Protein AF-A0A662H767-F1 (afdb_monomer_lite)

Structure (mmCIF, N/CA/C/O backbone):
data_AF-A0A662H767-F1
#
_entry.id   AF-A0A662H767-F1
#
loop_
_atom_site.group_PDB
_atom_site.id
_atom_site.type_symbol
_atom_site.label_atom_id
_atom_site.label_alt_id
_atom_site.label_comp_id
_atom_site.label_asym_id
_atom_site.label_entity_id
_atom_site.label_seq_id
_atom_site.pdbx_PDB_ins_code
_atom_site.Cartn_x
_atom_site.Cartn_y
_atom_site.Cartn_z
_atom_site.occupancy
_atom_site.B_iso_or_equiv
_atom_site.auth_seq_id
_atom_site.auth_comp_id
_atom_site.auth_asym_id
_atom_site.auth_atom_id
_atom_site.pdbx_PDB_model_num
ATOM 1 N N . MET A 1 1 ? 11.213 -5.104 -12.392 1.00 54.59 1 MET A N 1
ATOM 2 C CA . MET A 1 1 ? 11.817 -4.665 -13.672 1.00 54.59 1 MET A CA 1
ATOM 3 C C . MET A 1 1 ? 10.996 -5.285 -14.795 1.00 54.59 1 MET A C 1
ATOM 5 O O . MET A 1 1 ? 10.910 -6.506 -14.836 1.00 54.59 1 MET A O 1
ATOM 9 N N . ILE A 1 2 ? 10.307 -4.485 -15.614 1.00 66.06 2 ILE A N 1
ATOM 10 C CA . ILE A 1 2 ? 9.487 -5.005 -16.722 1.00 66.06 2 ILE A CA 1
ATOM 11 C C . ILE A 1 2 ? 10.425 -5.589 -17.785 1.00 66.06 2 ILE A C 1
ATOM 13 O O . ILE A 1 2 ? 11.395 -4.949 -18.184 1.00 66.06 2 ILE A O 1
ATOM 17 N N . GLU A 1 3 ? 10.168 -6.824 -18.212 1.00 78.75 3 GLU A N 1
ATOM 18 C CA . GLU A 1 3 ? 10.960 -7.480 -19.254 1.00 78.75 3 GLU A CA 1
ATOM 19 C C . GLU A 1 3 ? 10.786 -6.758 -20.599 1.00 78.75 3 GLU A C 1
ATOM 21 O O . GLU A 1 3 ? 9.668 -6.427 -20.993 1.00 78.75 3 GLU A O 1
ATOM 26 N N . LYS A 1 4 ? 11.890 -6.549 -21.327 1.00 81.62 4 LYS A N 1
ATOM 27 C CA . LYS A 1 4 ? 11.937 -5.755 -22.570 1.00 81.62 4 LYS A CA 1
ATOM 28 C C . LYS A 1 4 ? 10.905 -6.193 -23.620 1.00 81.62 4 LYS A C 1
ATOM 30 O O . LYS A 1 4 ? 10.269 -5.345 -24.232 1.00 81.62 4 LYS A O 1
ATOM 35 N N . TRP A 1 5 ? 10.678 -7.500 -23.758 1.00 87.06 5 TRP A N 1
ATOM 36 C CA . TRP A 1 5 ? 9.723 -8.048 -24.727 1.00 87.06 5 TRP A CA 1
ATOM 37 C C . TRP A 1 5 ? 8.261 -7.682 -24.415 1.00 87.06 5 TRP A C 1
ATOM 39 O O . TRP A 1 5 ? 7.452 -7.552 -25.331 1.00 87.06 5 TRP A O 1
ATOM 49 N N . LYS A 1 6 ? 7.912 -7.472 -23.135 1.00 80.81 6 LYS A N 1
ATOM 50 C CA . LYS A 1 6 ? 6.559 -7.053 -22.724 1.00 80.81 6 LYS A CA 1
ATOM 51 C C . LYS A 1 6 ? 6.282 -5.611 -23.144 1.00 80.81 6 LYS A C 1
ATOM 53 O O . LYS A 1 6 ? 5.192 -5.313 -23.612 1.00 80.81 6 LYS A O 1
ATOM 58 N N . LEU A 1 7 ? 7.287 -4.742 -23.012 1.00 80.31 7 LEU A N 1
ATOM 59 C CA . LEU A 1 7 ? 7.237 -3.356 -23.487 1.00 80.31 7 LEU A CA 1
ATOM 60 C C . LEU A 1 7 ? 7.116 -3.285 -25.013 1.00 80.31 7 LEU A C 1
ATOM 62 O O . LEU A 1 7 ? 6.289 -2.536 -25.516 1.00 80.31 7 LEU A O 1
ATOM 66 N N . GLU A 1 8 ? 7.894 -4.091 -25.738 1.00 85.44 8 GLU A N 1
ATOM 67 C CA . GLU A 1 8 ? 7.824 -4.173 -27.206 1.00 85.44 8 GLU A CA 1
ATOM 68 C C . GLU A 1 8 ? 6.434 -4.636 -27.675 1.00 85.44 8 GLU A C 1
ATOM 70 O O . GLU A 1 8 ? 5.824 -3.984 -28.515 1.00 85.44 8 GLU A O 1
ATOM 75 N N . THR A 1 9 ? 5.876 -5.674 -27.041 1.00 85.44 9 THR A N 1
ATOM 76 C CA . THR A 1 9 ? 4.523 -6.171 -27.353 1.00 85.44 9 THR A CA 1
ATOM 77 C C . THR A 1 9 ? 3.443 -5.111 -27.104 1.00 85.44 9 THR A C 1
ATOM 79 O O . THR A 1 9 ? 2.519 -4.979 -27.896 1.00 85.44 9 THR A O 1
ATOM 82 N N . LEU A 1 10 ? 3.544 -4.335 -26.019 1.00 84.12 10 LEU A N 1
ATOM 83 C CA . LEU A 1 10 ? 2.589 -3.261 -25.714 1.00 84.12 10 LEU A CA 1
ATOM 84 C C . LEU A 1 10 ? 2.619 -2.137 -26.756 1.00 84.12 10 LEU A C 1
ATOM 86 O O . LEU A 1 10 ? 1.562 -1.644 -27.145 1.00 84.12 10 LEU A O 1
ATOM 90 N N . ILE A 1 11 ? 3.813 -1.769 -27.228 1.00 84.19 11 ILE A N 1
ATOM 91 C CA . ILE A 1 11 ? 3.988 -0.772 -28.293 1.00 84.19 11 ILE A CA 1
ATOM 92 C C . ILE A 1 11 ? 3.363 -1.276 -29.598 1.00 84.19 11 ILE A C 1
ATOM 94 O O . ILE A 1 11 ? 2.626 -0.528 -30.237 1.00 84.19 11 ILE A O 1
ATOM 98 N N . ASP A 1 12 ? 3.597 -2.541 -29.956 1.00 89.12 12 ASP A N 1
ATOM 99 C CA . ASP A 1 12 ? 3.005 -3.167 -31.147 1.00 89.12 12 ASP A CA 1
ATOM 100 C C . ASP A 1 12 ? 1.470 -3.236 -31.071 1.00 89.12 12 ASP A C 1
ATOM 102 O O . ASP A 1 12 ? 0.788 -3.202 -32.094 1.00 89.12 12 ASP A O 1
ATOM 106 N N . MET A 1 13 ? 0.917 -3.313 -29.859 1.00 90.00 13 MET A N 1
ATOM 107 C CA . MET A 1 13 ? -0.525 -3.282 -29.601 1.00 90.00 13 MET A CA 1
ATOM 108 C C . MET A 1 13 ? -1.109 -1.859 -29.538 1.00 90.00 13 MET A C 1
ATOM 110 O O . MET A 1 13 ? -2.292 -1.717 -29.231 1.00 90.00 13 MET A O 1
ATOM 114 N N . GLU A 1 14 ? -0.308 -0.817 -29.791 1.00 87.56 14 GLU A N 1
ATOM 115 C CA . GLU A 1 14 ? -0.687 0.599 -29.638 1.00 87.56 14 GLU A CA 1
ATOM 116 C C . GLU A 1 14 ? -1.213 0.931 -2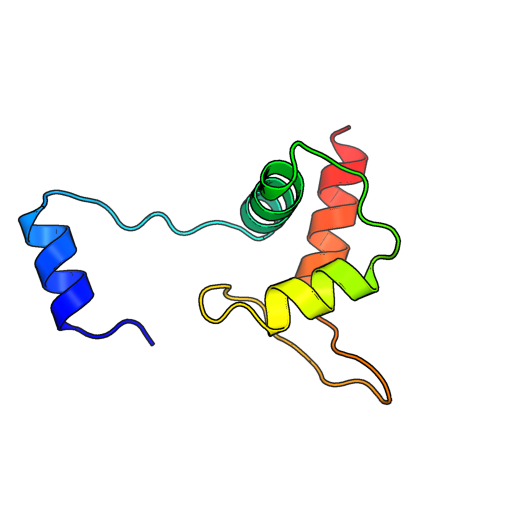8.225 1.00 87.56 14 GLU A C 1
ATOM 118 O O . GLU A 1 14 ? -2.031 1.832 -28.028 1.00 87.56 14 GLU A O 1
ATOM 123 N N . MET A 1 15 ? -0.736 0.202 -27.211 1.00 80.75 15 MET A N 1
ATOM 124 C CA . MET A 1 15 ? -1.135 0.375 -25.816 1.00 80.75 15 MET A CA 1
ATOM 125 C C . MET A 1 15 ? -0.109 1.218 -25.056 1.00 80.75 15 MET A C 1
ATOM 127 O O . MET A 1 15 ? 1.081 0.907 -25.023 1.00 80.75 15 MET A O 1
ATOM 131 N N . SER A 1 16 ? -0.574 2.262 -24.370 1.00 75.38 16 SER A N 1
ATOM 132 C CA . SER A 1 16 ? 0.247 3.015 -23.418 1.00 75.38 16 SER A CA 1
ATOM 133 C C . SER A 1 16 ? 0.289 2.314 -22.059 1.00 75.38 16 SER A C 1
ATOM 135 O O . SER A 1 16 ? -0.756 1.939 -21.525 1.00 75.38 16 SER A O 1
ATOM 137 N N . CYS A 1 17 ? 1.476 2.198 -21.456 1.00 71.75 17 CYS A N 1
ATOM 138 C CA . CYS A 1 17 ? 1.587 1.835 -20.044 1.00 71.75 17 CYS A CA 1
ATOM 139 C C . CYS A 1 17 ? 0.917 2.916 -19.188 1.00 71.75 17 CYS A C 1
ATOM 141 O O . CYS A 1 17 ? 1.289 4.085 -19.267 1.00 71.75 17 CYS A O 1
ATOM 143 N N . LEU A 1 18 ? -0.057 2.517 -18.373 1.00 78.75 18 LEU A N 1
ATOM 144 C CA . LEU A 1 18 ? -0.605 3.365 -17.322 1.00 78.75 18 LEU A CA 1
ATOM 145 C C . LEU A 1 18 ? 0.272 3.201 -16.083 1.00 78.75 18 LEU A C 1
ATOM 147 O O . LEU A 1 18 ? 0.381 2.102 -15.538 1.00 78.75 18 LEU A O 1
ATOM 151 N N . GLU A 1 19 ? 0.909 4.286 -15.660 1.00 83.88 19 GLU A N 1
ATOM 152 C CA . GLU A 1 19 ? 1.516 4.367 -14.336 1.00 83.88 19 GLU A CA 1
ATOM 153 C C . GLU A 1 19 ? 0.454 4.872 -13.366 1.00 83.88 19 GLU A C 1
ATOM 155 O O . GLU A 1 19 ? -0.131 5.931 -13.584 1.00 83.88 19 GLU A O 1
ATOM 160 N N . LEU A 1 20 ? 0.184 4.081 -12.329 1.00 90.19 20 LEU A N 1
ATOM 161 C CA . LEU A 1 20 ? -0.752 4.446 -11.274 1.00 90.19 20 LEU A CA 1
ATOM 162 C C . LEU A 1 20 ? 0.003 5.146 -10.146 1.00 90.19 20 LEU A C 1
ATOM 164 O O . LEU A 1 20 ? 1.052 4.662 -9.707 1.00 90.19 20 LEU A O 1
ATOM 168 N N . CYS A 1 21 ? -0.554 6.244 -9.649 1.00 93.25 21 CYS A N 1
ATOM 169 C CA . CYS A 1 21 ? -0.110 6.859 -8.406 1.00 93.25 21 CYS A CA 1
ATOM 170 C C . CYS A 1 21 ? -0.554 6.040 -7.184 1.00 93.25 21 CYS A C 1
ATOM 172 O O . CYS A 1 21 ? -1.315 5.071 -7.271 1.00 93.25 21 CYS A O 1
ATOM 174 N N . GLU A 1 22 ? -0.075 6.437 -6.011 1.00 94.81 22 GLU A N 1
ATOM 175 C CA . GLU A 1 22 ? -0.291 5.734 -4.748 1.00 94.81 22 GLU A CA 1
ATOM 176 C C . GLU A 1 22 ? -1.783 5.587 -4.416 1.00 94.81 22 GLU A C 1
ATOM 178 O O . GLU A 1 22 ? -2.236 4.521 -4.002 1.00 94.81 22 GLU A O 1
ATOM 183 N N . GLU A 1 23 ? -2.563 6.647 -4.636 1.00 95.31 23 GLU A N 1
ATOM 184 C CA . GLU A 1 23 ? -4.006 6.652 -4.374 1.00 95.31 23 GLU A CA 1
ATOM 185 C C . GLU A 1 23 ? -4.768 5.732 -5.328 1.00 95.31 23 GLU A C 1
ATOM 187 O O . GLU A 1 23 ? -5.674 5.015 -4.906 1.00 95.31 23 GLU A O 1
ATOM 192 N N . GLU A 1 24 ? -4.387 5.714 -6.605 1.00 94.38 24 GLU A N 1
ATOM 193 C CA . GLU A 1 24 ? -5.010 4.851 -7.609 1.00 94.38 24 GLU A CA 1
ATOM 194 C C . GLU A 1 24 ? -4.771 3.376 -7.293 1.00 94.38 24 GLU A C 1
ATOM 196 O O . GLU A 1 24 ? -5.689 2.569 -7.429 1.00 94.38 24 GLU A O 1
ATOM 201 N N . TRP A 1 25 ? -3.584 3.020 -6.794 1.00 94.75 25 TRP A N 1
ATOM 202 C CA . TRP A 1 25 ? -3.318 1.673 -6.287 1.00 94.75 25 TRP A CA 1
ATOM 203 C C . TRP A 1 25 ? -4.227 1.304 -5.115 1.00 94.75 25 TRP A C 1
ATOM 205 O O . TRP A 1 25 ? -4.796 0.210 -5.110 1.00 94.75 25 TRP A O 1
ATOM 215 N N . VAL A 1 26 ? -4.388 2.199 -4.135 1.00 93.88 26 VAL A N 1
ATOM 216 C CA . VAL A 1 26 ? -5.270 1.983 -2.973 1.00 93.88 26 VAL A CA 1
ATOM 217 C C . VAL A 1 26 ? -6.724 1.805 -3.411 1.00 93.88 26 VAL A C 1
ATOM 219 O O . VAL A 1 26 ? -7.378 0.853 -2.981 1.00 93.88 26 VAL A O 1
ATOM 222 N N . ILE A 1 27 ? -7.218 2.663 -4.30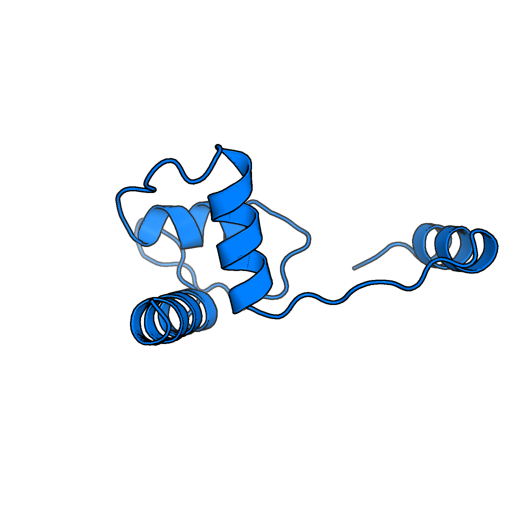6 1.00 93.44 27 ILE A N 1
ATOM 223 C CA . ILE A 1 27 ? -8.571 2.557 -4.870 1.00 93.44 27 ILE A CA 1
ATOM 224 C C . ILE A 1 27 ? -8.738 1.235 -5.622 1.00 93.44 27 ILE A C 1
ATOM 226 O O . ILE A 1 27 ? -9.748 0.555 -5.441 1.00 93.44 27 ILE A O 1
ATOM 230 N N . LEU A 1 28 ? -7.754 0.853 -6.440 1.00 93.25 28 LEU A N 1
ATOM 231 C CA . LEU A 1 28 ? -7.780 -0.402 -7.185 1.00 93.25 28 LEU A CA 1
ATOM 232 C C . LEU A 1 28 ? -7.920 -1.588 -6.228 1.00 93.25 28 LEU A C 1
ATOM 234 O O . LEU A 1 28 ? -8.799 -2.419 -6.432 1.00 93.25 28 LEU A O 1
ATOM 238 N N . LEU A 1 29 ? -7.106 -1.644 -5.168 1.00 93.00 29 LEU A N 1
ATOM 239 C CA . LEU A 1 29 ? -7.165 -2.715 -4.171 1.00 93.00 29 LEU A CA 1
ATOM 240 C C . LEU A 1 29 ? -8.541 -2.791 -3.497 1.00 93.00 29 LEU A C 1
ATOM 242 O O . LEU A 1 29 ? -9.096 -3.880 -3.374 1.00 93.00 29 LEU A O 1
ATOM 246 N N . LEU A 1 30 ? -9.109 -1.648 -3.106 1.00 91.44 30 LEU A N 1
ATOM 247 C CA . LEU A 1 30 ? -10.450 -1.582 -2.516 1.00 91.44 30 LEU A CA 1
ATOM 248 C C . LEU A 1 30 ? -11.536 -2.065 -3.488 1.00 91.44 30 LEU A C 1
ATOM 250 O O . LEU A 1 30 ? -12.483 -2.736 -3.082 1.00 91.44 30 LEU A O 1
ATOM 254 N N . ALA A 1 31 ? -11.396 -1.763 -4.776 1.00 91.62 31 ALA A N 1
ATOM 255 C CA . ALA A 1 31 ? -12.366 -2.152 -5.792 1.00 91.62 31 ALA A CA 1
ATOM 256 C C . ALA A 1 31 ? -12.348 -3.660 -6.112 1.00 91.62 31 ALA A C 1
ATOM 258 O O . ALA A 1 31 ? -13.370 -4.184 -6.558 1.00 91.62 31 ALA A O 1
ATOM 259 N N . VAL A 1 32 ? -11.231 -4.367 -5.874 1.00 88.44 32 VAL A N 1
ATOM 260 C CA . VAL A 1 32 ? -11.079 -5.800 -6.212 1.00 88.44 32 VAL A CA 1
ATOM 261 C C . VAL A 1 32 ? -12.150 -6.669 -5.549 1.00 88.44 32 VAL A C 1
ATOM 263 O O . VAL A 1 32 ? -12.682 -7.563 -6.203 1.00 88.44 32 VAL A O 1
ATOM 266 N N . ASP A 1 33 ? -12.496 -6.391 -4.290 1.00 84.50 33 ASP A N 1
ATOM 267 C CA . ASP A 1 33 ? -13.529 -7.126 -3.541 1.00 84.50 33 ASP A CA 1
ATOM 268 C C . ASP A 1 33 ? -14.825 -6.310 -3.397 1.00 84.50 33 ASP A C 1
ATOM 270 O O . ASP A 1 33 ? -15.487 -6.315 -2.361 1.00 84.50 33 ASP A O 1
ATOM 274 N N . GLY A 1 34 ? -15.170 -5.525 -4.424 1.00 87.12 34 GLY A N 1
ATOM 275 C CA . GLY A 1 34 ? -16.418 -4.759 -4.453 1.00 87.12 34 GLY A CA 1
ATOM 276 C C . GLY A 1 34 ? -16.542 -3.729 -3.327 1.00 87.12 34 GLY A C 1
ATOM 277 O O . GLY A 1 34 ? -17.646 -3.509 -2.832 1.00 87.12 34 GLY A O 1
ATOM 278 N N . PHE A 1 35 ? -15.429 -3.106 -2.923 1.00 86.50 35 PHE A N 1
ATOM 279 C CA . PHE A 1 35 ? -15.357 -2.159 -1.802 1.00 86.50 35 PHE A CA 1
ATOM 280 C C . PHE A 1 35 ? -15.704 -2.772 -0.439 1.00 86.50 35 PHE A C 1
ATOM 282 O O . PHE A 1 35 ? -16.113 -2.062 0.482 1.00 86.50 35 PHE A O 1
ATOM 289 N N . SER A 1 36 ? -15.520 -4.086 -0.289 1.00 88.88 36 SER A N 1
ATOM 290 C CA . SER A 1 36 ? -15.537 -4.735 1.019 1.00 88.88 36 SER A CA 1
ATOM 291 C C . SER A 1 36 ? -14.520 -4.062 1.956 1.00 88.88 36 SER A C 1
ATOM 293 O O . SER A 1 36 ? -13.388 -3.782 1.545 1.00 88.88 36 SER A O 1
ATOM 295 N N . PRO A 1 37 ? -14.901 -3.746 3.206 1.00 86.00 37 PRO A N 1
ATOM 296 C CA . PRO A 1 37 ? -14.031 -3.019 4.115 1.00 86.00 37 PRO A CA 1
ATOM 297 C C . PRO A 1 37 ? -12.814 -3.865 4.496 1.00 86.00 37 PRO A C 1
ATOM 299 O O . PRO A 1 37 ? -12.934 -4.918 5.124 1.00 86.00 37 PRO A O 1
ATOM 302 N N . ILE A 1 38 ? -11.627 -3.355 4.177 1.00 89.81 38 ILE A N 1
ATOM 303 C CA . ILE A 1 38 ? -10.366 -3.900 4.675 1.00 89.81 38 ILE A CA 1
ATOM 304 C C . ILE A 1 38 ? -10.183 -3.430 6.121 1.00 89.81 38 ILE A C 1
ATOM 306 O O . ILE A 1 38 ? -10.125 -2.231 6.399 1.00 89.81 38 ILE A O 1
ATOM 310 N N . ILE A 1 39 ? -10.111 -4.382 7.051 1.00 91.06 39 ILE A N 1
ATOM 311 C CA . ILE A 1 39 ? -9.915 -4.099 8.474 1.00 91.06 39 ILE A CA 1
ATOM 312 C C . ILE A 1 39 ? -8.420 -4.094 8.780 1.00 91.06 39 ILE A C 1
ATOM 314 O O . ILE A 1 39 ? -7.767 -5.124 8.644 1.00 91.06 39 ILE A O 1
ATOM 318 N N . GLY A 1 40 ? -7.918 -2.945 9.236 1.00 91.75 40 GLY A N 1
ATOM 319 C CA . GLY A 1 40 ? -6.511 -2.758 9.591 1.00 91.75 40 GLY A CA 1
ATOM 320 C C . GLY A 1 40 ? -5.678 -2.195 8.439 1.00 91.75 40 GLY A C 1
ATOM 321 O O . GLY A 1 40 ? -5.785 -2.624 7.290 1.00 91.75 40 GLY A O 1
ATOM 322 N N . GLU A 1 41 ? -4.841 -1.204 8.743 1.00 93.75 41 GLU A N 1
ATOM 323 C CA . GLU A 1 41 ? -3.962 -0.576 7.752 1.00 93.75 41 GLU A CA 1
ATOM 324 C C . GLU A 1 41 ? -2.854 -1.539 7.303 1.00 93.75 41 GLU A C 1
ATOM 326 O O . GLU A 1 41 ? -2.471 -1.566 6.135 1.00 93.75 41 GLU A O 1
ATOM 331 N N . GLU A 1 42 ? -2.376 -2.392 8.210 1.00 94.50 42 GLU A N 1
ATOM 332 C CA . GLU A 1 42 ? -1.338 -3.398 7.976 1.00 94.50 42 GLU A CA 1
ATOM 333 C C . GLU A 1 42 ? -1.665 -4.353 6.823 1.00 94.50 42 GLU A C 1
ATOM 335 O O . GLU A 1 42 ? -0.755 -4.880 6.175 1.00 94.50 42 GLU A O 1
ATOM 340 N N . VAL A 1 43 ? -2.955 -4.549 6.536 1.00 94.38 43 VAL A N 1
ATOM 341 C CA . VAL A 1 43 ? -3.414 -5.370 5.418 1.00 94.38 43 VAL A CA 1
ATOM 342 C C . VAL A 1 43 ? -3.056 -4.709 4.090 1.00 94.38 43 VAL A C 1
ATOM 344 O O . VAL A 1 43 ? -2.538 -5.393 3.213 1.00 94.38 43 VAL A O 1
ATOM 347 N N . PHE A 1 44 ? -3.212 -3.387 3.954 1.00 95.44 44 PHE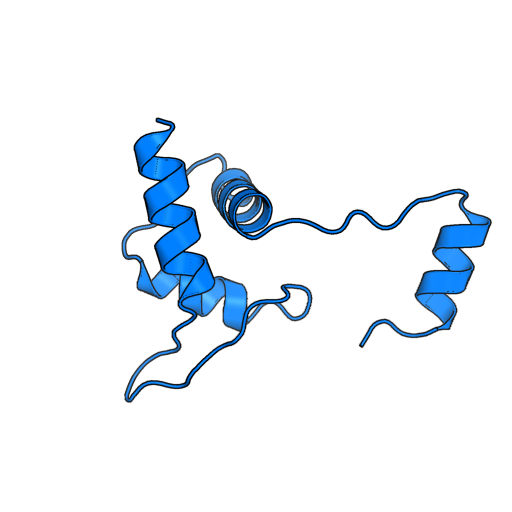 A N 1
ATOM 348 C CA . PHE A 1 44 ? -2.802 -2.658 2.747 1.00 95.44 44 PHE A CA 1
ATOM 349 C C . PHE A 1 44 ? -1.302 -2.805 2.505 1.00 95.44 44 PHE A C 1
ATOM 351 O O . PHE A 1 44 ? -0.886 -3.211 1.418 1.00 95.44 44 PHE A O 1
ATOM 358 N N . HIS A 1 45 ? -0.491 -2.548 3.537 1.00 96.44 45 HIS A N 1
ATOM 359 C CA . HIS A 1 45 ? 0.967 -2.686 3.457 1.00 96.44 45 HIS A CA 1
ATOM 360 C C . HIS A 1 45 ? 1.375 -4.096 3.030 1.00 96.44 45 HIS A C 1
ATOM 362 O O . HIS A 1 45 ? 2.216 -4.261 2.149 1.00 96.44 45 HIS A O 1
ATOM 368 N N . THR A 1 46 ? 0.745 -5.116 3.609 1.00 95.44 46 THR A N 1
ATOM 369 C CA . THR A 1 46 ? 1.049 -6.519 3.304 1.00 95.44 46 THR A CA 1
ATOM 370 C C . THR A 1 46 ? 0.609 -6.904 1.892 1.00 95.44 46 THR A C 1
ATOM 372 O O . THR A 1 46 ? 1.386 -7.511 1.155 1.00 95.44 46 THR A O 1
ATOM 375 N N . CYS A 1 47 ? -0.606 -6.535 1.482 1.00 94.81 47 CYS A N 1
ATOM 376 C CA . CYS A 1 47 ? -1.126 -6.814 0.144 1.00 94.81 47 CYS A CA 1
ATOM 377 C C . CYS A 1 47 ? -0.244 -6.192 -0.939 1.00 94.81 47 CYS A C 1
ATOM 379 O O . CYS A 1 47 ? 0.132 -6.876 -1.892 1.00 94.81 47 CYS A O 1
ATOM 381 N N . PHE A 1 48 ? 0.135 -4.924 -0.777 1.00 95.56 48 PHE A N 1
ATOM 382 C CA . PHE A 1 48 ? 0.987 -4.246 -1.746 1.00 95.56 48 PHE A CA 1
ATOM 383 C C . PHE A 1 48 ? 2.423 -4.762 -1.736 1.00 95.56 48 PHE A C 1
ATOM 385 O O . PHE A 1 48 ? 3.015 -4.891 -2.801 1.00 95.56 48 PHE A O 1
ATOM 392 N N . PHE A 1 49 ? 2.968 -5.144 -0.582 1.00 95.75 49 PHE A N 1
ATOM 393 C CA . PHE A 1 49 ? 4.289 -5.772 -0.518 1.00 95.75 49 PHE A CA 1
ATOM 394 C C . PHE A 1 49 ? 4.352 -7.095 -1.291 1.00 95.75 49 PHE A C 1
ATOM 396 O O . PHE A 1 49 ? 5.356 -7.398 -1.934 1.00 95.75 49 PHE A O 1
ATOM 403 N N . LEU A 1 50 ? 3.276 -7.886 -1.245 1.00 94.00 50 LEU A N 1
ATOM 404 C CA . LEU A 1 50 ? 3.178 -9.147 -1.983 1.00 94.00 50 LEU A CA 1
ATOM 405 C C . LEU A 1 50 ? 2.934 -8.944 -3.485 1.00 94.00 50 LEU A C 1
ATOM 407 O O . LEU A 1 50 ? 3.131 -9.879 -4.264 1.00 94.00 50 LEU A O 1
ATOM 411 N N . TYR A 1 51 ? 2.514 -7.750 -3.903 1.00 91.38 51 TYR A N 1
ATOM 412 C CA . TYR A 1 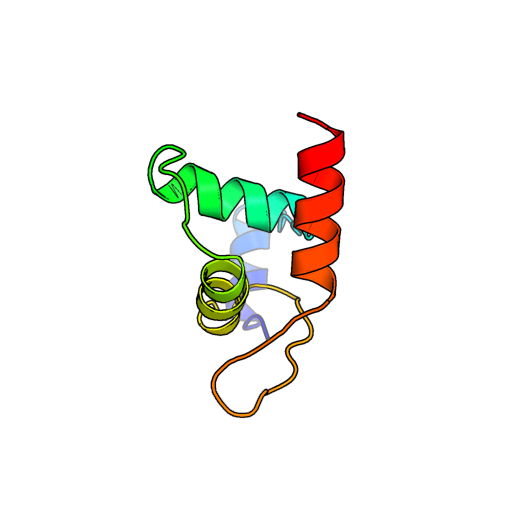51 ? 2.212 -7.456 -5.294 1.00 91.38 51 TYR A CA 1
ATOM 413 C C . TYR A 1 51 ? 3.440 -6.873 -6.013 1.00 91.38 51 TYR A C 1
ATOM 415 O O . TYR A 1 51 ? 3.856 -5.755 -5.733 1.00 91.38 51 TYR A O 1
ATOM 423 N N . PRO A 1 52 ? 4.034 -7.573 -6.994 1.00 83.94 52 PRO A N 1
ATOM 424 C CA . PRO A 1 52 ? 5.354 -7.217 -7.523 1.00 83.94 52 PRO A CA 1
ATOM 425 C C . PRO A 1 52 ? 5.367 -6.002 -8.466 1.00 83.94 52 PRO A C 1
ATOM 427 O O . PRO A 1 52 ? 6.436 -5.622 -8.947 1.00 83.94 52 PRO A O 1
ATOM 430 N N . TYR A 1 53 ? 4.200 -5.435 -8.788 1.00 85.00 53 TYR A N 1
ATOM 431 C CA . TYR A 1 53 ? 4.068 -4.359 -9.775 1.00 85.00 53 TYR A CA 1
ATOM 432 C C . TYR A 1 53 ? 3.835 -2.975 -9.165 1.00 85.00 53 TYR A C 1
ATOM 434 O O . TYR A 1 53 ? 3.879 -1.996 -9.905 1.00 85.00 53 TYR A O 1
ATOM 442 N N . VAL A 1 54 ? 3.600 -2.874 -7.853 1.00 90.19 54 VAL A N 1
ATOM 443 C CA . VAL A 1 54 ? 3.524 -1.561 -7.199 1.00 90.19 54 VAL A CA 1
ATOM 444 C C . VAL A 1 54 ? 4.916 -0.962 -7.019 1.00 90.19 54 VAL A C 1
ATOM 446 O O . VAL A 1 54 ? 5.913 -1.675 -6.896 1.00 90.19 54 VAL A O 1
ATOM 449 N N . SER A 1 55 ? 4.976 0.363 -6.970 1.00 86.81 55 SER A N 1
ATOM 450 C CA . SER A 1 55 ? 6.211 1.147 -6.875 1.00 86.81 55 SER A CA 1
ATOM 451 C C . SER A 1 55 ? 6.457 1.748 -5.483 1.00 86.81 55 SER A C 1
ATOM 453 O O . SER A 1 55 ? 7.105 2.783 -5.372 1.00 86.81 55 SER A O 1
ATOM 455 N N . PHE A 1 56 ? 5.949 1.123 -4.417 1.00 94.25 56 PHE A N 1
ATOM 456 C CA . PHE A 1 56 ? 6.128 1.608 -3.042 1.00 94.25 56 PHE A CA 1
ATOM 457 C C . PHE A 1 56 ? 7.478 1.198 -2.434 1.00 94.25 56 PHE A C 1
ATOM 459 O O . PHE A 1 56 ? 7.983 0.100 -2.694 1.00 94.25 56 PHE A O 1
ATOM 466 N N . ASN A 1 57 ? 8.039 2.038 -1.558 1.00 95.00 57 ASN A N 1
ATOM 467 C CA . ASN A 1 57 ? 9.277 1.730 -0.842 1.00 95.00 57 ASN A CA 1
ATOM 468 C C . ASN A 1 57 ? 8.994 1.069 0.512 1.00 95.00 57 ASN A C 1
ATOM 470 O O . ASN A 1 57 ? 8.788 1.727 1.533 1.00 95.00 57 ASN A O 1
ATOM 474 N N . PHE A 1 58 ? 9.053 -0.261 0.539 1.00 96.19 58 PHE A N 1
ATOM 475 C CA . PHE A 1 58 ? 8.798 -1.027 1.756 1.00 96.19 58 PHE A CA 1
ATOM 476 C C . PHE A 1 58 ? 9.993 -1.068 2.710 1.00 96.19 58 PHE A C 1
ATOM 478 O O . PHE A 1 58 ? 11.130 -1.358 2.330 1.00 96.19 58 PHE A O 1
ATOM 485 N N . LYS A 1 59 ? 9.699 -0.867 3.994 1.00 96.25 59 LYS A N 1
ATOM 486 C CA . LYS A 1 59 ? 10.594 -1.086 5.127 1.00 96.25 59 LYS A CA 1
ATOM 487 C C . LYS A 1 59 ? 10.095 -2.290 5.931 1.00 96.25 59 LYS A C 1
ATOM 489 O O . LYS A 1 59 ? 8.914 -2.335 6.285 1.00 96.25 59 LYS A O 1
ATOM 494 N N . PRO A 1 60 ? 10.963 -3.265 6.241 1.00 95.69 60 PRO A N 1
ATOM 495 C CA . PRO A 1 60 ? 10.590 -4.357 7.125 1.00 95.69 60 PRO A CA 1
ATOM 496 C C . PRO A 1 60 ? 10.421 -3.842 8.561 1.00 95.69 60 PRO A C 1
ATOM 498 O O . PRO A 1 60 ? 11.208 -3.022 9.038 1.00 95.69 60 PRO A O 1
ATOM 501 N N . LEU A 1 61 ? 9.413 -4.356 9.256 1.00 93.44 61 LEU A N 1
ATOM 502 C CA . LEU A 1 61 ? 9.192 -4.188 10.691 1.00 93.44 61 LEU A CA 1
ATOM 503 C C . LEU A 1 61 ? 9.402 -5.531 11.408 1.00 93.44 61 LEU A C 1
ATOM 505 O O . LEU A 1 61 ? 9.645 -6.557 10.776 1.00 93.44 61 LEU A O 1
ATOM 509 N N . LEU A 1 62 ? 9.299 -5.542 12.743 1.00 92.88 62 LEU A N 1
ATOM 510 C CA . LEU A 1 62 ? 9.528 -6.754 13.545 1.00 92.88 62 LEU A CA 1
ATOM 511 C C . LEU A 1 62 ? 8.573 -7.908 13.184 1.00 92.88 62 LEU A C 1
ATOM 513 O O . LEU A 1 62 ? 8.979 -9.065 13.234 1.00 92.88 62 LEU A O 1
ATOM 517 N N . LEU A 1 63 ? 7.318 -7.596 12.843 1.00 91.75 63 LEU A N 1
ATOM 518 C CA . LEU A 1 63 ? 6.262 -8.579 12.554 1.00 91.75 63 LEU A CA 1
ATOM 519 C C . LEU A 1 63 ? 5.492 -8.290 11.254 1.00 91.75 63 LEU A C 1
ATOM 521 O O . LEU A 1 63 ? 4.520 -8.980 10.958 1.00 91.75 63 LEU A O 1
ATOM 525 N N . SER A 1 64 ? 5.876 -7.264 10.495 1.00 92.56 64 SER A N 1
ATOM 526 C CA . SER A 1 64 ? 5.133 -6.814 9.314 1.00 92.56 64 SER A CA 1
ATOM 527 C C . SER A 1 64 ? 6.022 -6.012 8.359 1.00 92.56 64 SER A C 1
ATOM 529 O O . SER A 1 64 ? 7.244 -5.966 8.506 1.00 92.56 64 SER A O 1
ATOM 531 N N . VAL A 1 65 ? 5.402 -5.386 7.364 1.00 96.31 65 VAL A N 1
ATOM 532 C CA . VAL A 1 65 ? 6.023 -4.471 6.405 1.00 96.31 65 VAL A CA 1
ATOM 533 C C . VAL A 1 65 ? 5.289 -3.140 6.440 1.00 96.31 65 VAL A C 1
ATOM 535 O O . VAL A 1 65 ? 4.115 -3.084 6.804 1.00 96.31 65 VAL A O 1
ATOM 538 N N . TYR A 1 66 ? 5.990 -2.073 6.079 1.00 97.25 66 TYR A N 1
ATOM 539 C CA . TYR A 1 66 ? 5.451 -0.721 6.094 1.00 97.25 66 TYR A CA 1
ATOM 540 C C . TYR A 1 66 ? 5.979 0.089 4.916 1.00 97.25 66 TYR A C 1
ATOM 542 O O . TYR A 1 66 ? 7.183 0.076 4.661 1.00 97.25 66 TYR A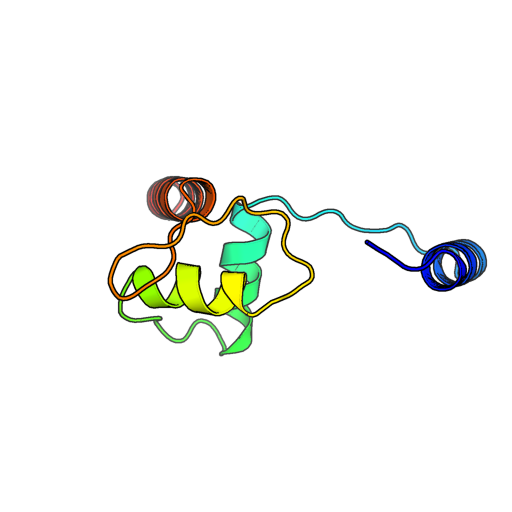 O 1
ATOM 550 N N . ALA A 1 67 ? 5.106 0.826 4.239 1.00 97.62 67 ALA A N 1
ATOM 551 C CA . ALA A 1 67 ? 5.485 1.858 3.281 1.00 97.62 67 ALA A CA 1
ATOM 552 C C . ALA A 1 67 ? 4.747 3.155 3.624 1.00 97.62 67 ALA A C 1
ATOM 554 O O . ALA A 1 67 ? 3.524 3.173 3.744 1.00 97.62 67 ALA A O 1
ATOM 555 N N . GLN A 1 68 ? 5.489 4.247 3.790 1.00 97.56 68 GLN A N 1
ATOM 556 C CA . GLN A 1 68 ? 4.925 5.533 4.212 1.00 97.56 68 GLN A CA 1
ATOM 557 C C . GLN A 1 68 ? 3.915 6.068 3.190 1.00 97.56 68 GLN A C 1
ATOM 559 O O . GLN A 1 68 ? 2.881 6.622 3.553 1.00 97.56 68 GLN A O 1
ATOM 564 N N . GLU A 1 69 ? 4.191 5.818 1.916 1.00 97.62 69 GLU A N 1
ATOM 565 C CA . GLU A 1 69 ? 3.379 6.188 0.764 1.00 97.62 69 GLU A CA 1
ATOM 566 C C . GLU A 1 69 ? 1.941 5.658 0.862 1.00 97.62 69 GLU A C 1
ATOM 568 O O . GLU A 1 69 ? 1.005 6.334 0.441 1.00 97.62 69 GLU A O 1
ATOM 573 N N . ILE A 1 70 ? 1.759 4.470 1.452 1.00 96.81 70 ILE A N 1
ATOM 574 C CA . ILE A 1 70 ? 0.446 3.842 1.634 1.00 96.81 70 ILE A CA 1
ATOM 575 C C . ILE A 1 70 ? -0.349 4.580 2.713 1.00 96.81 70 ILE A C 1
ATOM 577 O O . ILE A 1 70 ? -1.510 4.914 2.482 1.00 96.81 70 ILE A O 1
ATOM 581 N N . SER A 1 71 ? 0.265 4.866 3.867 1.00 97.31 71 SER A N 1
ATOM 582 C CA . SER A 1 71 ? -0.393 5.608 4.952 1.00 97.31 71 SER A CA 1
ATOM 583 C C . SER A 1 71 ? -0.826 6.994 4.478 1.00 97.31 71 SER A C 1
ATOM 585 O O . SER A 1 71 ? -1.975 7.389 4.655 1.00 97.31 71 SER A O 1
ATOM 587 N N . GLU A 1 72 ? 0.068 7.706 3.789 1.00 97.75 72 GLU A N 1
ATOM 588 C CA . GLU A 1 72 ? -0.235 9.035 3.261 1.00 97.75 72 GLU A CA 1
ATOM 589 C C . GLU A 1 72 ? -1.327 8.997 2.183 1.00 97.75 72 GLU A C 1
ATOM 591 O O . GLU A 1 72 ? -2.174 9.887 2.137 1.00 97.75 72 GLU A O 1
ATOM 596 N N . ALA A 1 73 ? -1.339 7.978 1.316 1.00 96.81 73 ALA A N 1
ATOM 597 C CA . ALA A 1 73 ? -2.400 7.808 0.325 1.00 96.81 73 ALA A CA 1
ATOM 598 C C . ALA A 1 73 ? -3.762 7.548 0.981 1.00 96.81 73 ALA A C 1
ATOM 600 O O . ALA A 1 73 ? -4.763 8.125 0.558 1.00 96.81 73 ALA A O 1
ATOM 601 N N . LEU A 1 74 ? -3.808 6.727 2.033 1.00 95.88 74 LEU A N 1
ATOM 602 C CA . LEU A 1 74 ? -5.031 6.468 2.795 1.00 95.88 74 LEU A CA 1
ATOM 603 C C . LEU A 1 74 ? -5.548 7.724 3.501 1.00 95.88 74 LEU A C 1
ATOM 605 O O . LEU A 1 74 ? -6.754 7.974 3.472 1.00 95.88 74 LEU A O 1
ATOM 609 N N . ASP A 1 75 ? -4.663 8.525 4.094 1.00 96.81 75 ASP A N 1
ATOM 610 C CA . ASP A 1 75 ? -5.038 9.792 4.728 1.00 96.81 75 ASP A CA 1
ATOM 611 C C . ASP A 1 75 ? -5.600 10.782 3.699 1.00 96.81 75 ASP A C 1
ATOM 613 O O . ASP A 1 75 ? -6.691 11.319 3.898 1.00 96.81 75 ASP A O 1
ATOM 617 N N . ARG A 1 76 ? -4.935 10.951 2.546 1.00 97.38 76 ARG A N 1
ATOM 618 C CA . ARG A 1 76 ? -5.438 11.811 1.458 1.00 97.38 76 ARG A CA 1
ATOM 619 C C . ARG A 1 76 ? -6.783 11.345 0.912 1.00 97.38 76 ARG A C 1
ATOM 621 O O . ARG A 1 76 ? -7.639 12.174 0.614 1.00 97.38 76 ARG A O 1
ATOM 628 N N . LEU A 1 77 ? -6.987 10.037 0.767 1.00 94.69 77 LEU A N 1
ATOM 629 C CA . LEU A 1 77 ? -8.275 9.490 0.336 1.00 94.69 77 LEU A CA 1
ATOM 630 C C . LEU A 1 77 ? -9.358 9.735 1.387 1.00 94.69 77 LEU A C 1
ATOM 632 O O . LEU A 1 77 ? -10.441 10.192 1.041 1.00 94.69 77 LEU A O 1
ATOM 636 N N . ARG A 1 78 ? -9.052 9.544 2.674 1.00 92.44 78 ARG A N 1
ATOM 637 C CA . ARG A 1 78 ? -9.982 9.835 3.775 1.00 92.44 78 ARG A CA 1
ATOM 638 C C . ARG A 1 78 ? -10.404 11.303 3.810 1.00 92.44 78 ARG A C 1
ATOM 640 O O . ARG A 1 78 ? -11.554 11.593 4.125 1.00 92.44 78 ARG A O 1
ATOM 647 N N . GLU A 1 79 ? -9.495 12.222 3.500 1.00 96.06 79 GLU A N 1
ATOM 648 C CA . GLU A 1 79 ? -9.807 13.651 3.384 1.00 96.06 79 GLU A CA 1
ATOM 649 C C . GLU A 1 79 ? -10.733 13.966 2.197 1.00 96.06 79 GLU A C 1
ATOM 651 O O . GLU A 1 79 ? -11.471 14.952 2.244 1.00 96.06 79 GLU A O 1
ATOM 656 N N . LYS A 1 80 ? -10.720 13.137 1.144 1.00 93.75 80 LYS A N 1
ATOM 657 C CA . LYS A 1 80 ? -11.548 13.301 -0.064 1.00 93.75 80 LYS A CA 1
ATOM 658 C C . LYS A 1 80 ? -12.965 12.728 0.074 1.00 93.75 80 LYS A C 1
ATOM 660 O O . LYS A 1 80 ? -13.847 13.194 -0.650 1.00 93.75 80 LYS A O 1
ATOM 665 N N . GLY A 1 81 ? -13.190 11.795 1.002 1.00 79.62 81 GLY A N 1
ATOM 666 C CA . GLY A 1 81 ? -14.485 11.143 1.265 1.00 79.62 81 GLY A CA 1
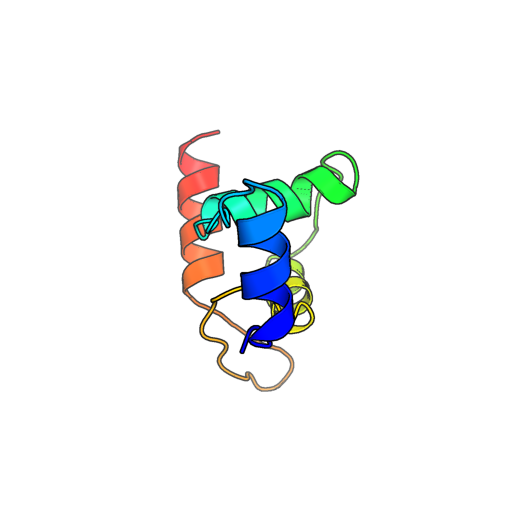ATOM 667 C C . GLY A 1 81 ? -14.589 9.758 0.646 1.00 79.62 81 GLY A C 1
ATOM 668 O O . GLY A 1 81 ? -15.733 9.375 0.318 1.00 79.62 81 GLY A O 1
#

Sequence (81 aa):
MIEKWKLETLIDMEMSCLELCEEEWVILLLAVDGFSPIIGEEVFHTCFFLYPYVSFNFKPLLLSVYAQEISEALDRLREKG

pLDDT: mean 90.07, std 7.59, range [54.59, 97.75]

Secondary structure (DSSP, 8-state):
---HHHHHHHHHTTPPPPPPPHHHHHHHHHHHTTTPPPPSHHHHHHHHHH-TT-----EE-SSSEE-HHHHHHHHHHHHH-

Foldseek 3Di:
DDDPVVVVVCVVVVHDDDDDALLRLVVVVCPVVPNDDDPDLQVVQQVVVPPPPDDFDWDDDPPGIDGVSNVVSVVVVVVVD

Radius of gyration: 14.88 Å; chains: 1; bounding box: 28×23×45 Å